Protein AF-A0A270BCX1-F1 (afdb_monomer)

Sequence (87 aa):
MRAVTVRKIGAGSASATHAAAAMPPATEAEPAARLIGLTRTIADQGPPVDTARVASLRTAIAAGSYRVDAEATARAMLDFHRGSPAC

Foldseek 3Di:
DDDDDDDDDDPDPPVPPPPPDPDDPPPDPDPVVVVVVVVVVVVVVDDDDDVVVVVVQVVCVVVVNDDDDPVVVVVCVVCVVVVHPPD

Radius of gyration: 26.41 Å; Cα contacts (8 Å, |Δi|>4): 12; chains: 1; bounding box: 78×27×55 Å

Structure (mmCIF, N/CA/C/O backbone):
data_AF-A0A270BCX1-F1
#
_entry.id   AF-A0A270BCX1-F1
#
loop_
_atom_site.group_PDB
_atom_site.id
_atom_site.type_symbol
_atom_site.label_atom_id
_atom_site.label_alt_id
_atom_site.label_comp_id
_atom_site.label_asym_id
_atom_site.label_entity_id
_atom_site.label_seq_id
_atom_site.pdbx_PDB_ins_code
_atom_site.Cartn_x
_atom_site.Cartn_y
_atom_site.Cartn_z
_atom_site.occupancy
_atom_site.B_iso_or_equiv
_atom_site.auth_seq_id
_atom_site.auth_comp_id
_atom_site.auth_asym_id
_atom_site.auth_atom_id
_atom_site.pdbx_PDB_model_num
ATOM 1 N N . MET A 1 1 ? -56.058 -13.115 -21.570 1.00 42.66 1 MET A N 1
ATOM 2 C CA . MET A 1 1 ? -54.866 -13.829 -22.079 1.00 42.66 1 MET A CA 1
ATOM 3 C C . MET A 1 1 ? -53.831 -12.789 -22.485 1.00 42.66 1 MET A C 1
ATOM 5 O O . MET A 1 1 ? -54.155 -11.933 -23.295 1.00 42.66 1 MET A O 1
ATOM 9 N N . ARG A 1 2 ? -52.653 -12.768 -21.848 1.00 45.41 2 ARG A N 1
ATOM 10 C CA . ARG A 1 2 ? -51.588 -11.780 -22.104 1.00 45.41 2 ARG A CA 1
ATOM 11 C C . ARG A 1 2 ? -50.520 -12.414 -22.995 1.00 45.41 2 ARG A C 1
ATOM 13 O O . ARG A 1 2 ? -49.971 -13.448 -22.633 1.00 45.41 2 ARG A O 1
ATOM 20 N N . ALA A 1 3 ? -50.269 -11.807 -24.152 1.00 44.25 3 ALA A N 1
ATOM 21 C CA . ALA A 1 3 ? -49.266 -12.252 -25.111 1.00 44.25 3 ALA A CA 1
ATOM 22 C C . ALA A 1 3 ? -47.851 -11.936 -24.599 1.00 44.25 3 ALA A C 1
ATOM 24 O O . ALA A 1 3 ? -47.550 -10.793 -24.259 1.00 44.25 3 ALA A O 1
ATOM 25 N N . VAL A 1 4 ? -46.995 -12.956 -24.550 1.00 51.53 4 VAL A N 1
ATOM 26 C CA . VAL A 1 4 ? -45.561 -12.843 -24.265 1.00 51.53 4 VAL A CA 1
ATOM 27 C C . VAL A 1 4 ? -44.835 -12.848 -25.605 1.00 51.53 4 VAL A C 1
ATOM 29 O O . VAL A 1 4 ? -44.933 -13.817 -26.355 1.00 51.53 4 VAL A O 1
ATOM 32 N N . THR A 1 5 ? -44.115 -11.777 -25.930 1.00 58.66 5 THR A N 1
ATOM 33 C CA . THR A 1 5 ? -43.244 -11.731 -27.109 1.00 58.66 5 THR A CA 1
ATOM 34 C C . THR A 1 5 ? -41.827 -12.126 -26.704 1.00 58.66 5 THR A C 1
ATOM 36 O O . THR A 1 5 ? -41.131 -11.422 -25.974 1.00 58.66 5 THR A O 1
ATOM 39 N N . VAL A 1 6 ? -41.402 -13.302 -27.165 1.00 62.25 6 VAL A N 1
ATOM 40 C CA . VAL A 1 6 ? -40.035 -13.807 -27.007 1.00 62.25 6 VAL A CA 1
ATOM 41 C C . VAL A 1 6 ? -39.107 -12.973 -27.890 1.00 62.25 6 VAL A C 1
ATOM 43 O O . VAL A 1 6 ? -39.275 -12.913 -29.108 1.00 62.25 6 VAL A O 1
ATOM 46 N N . ARG A 1 7 ? -38.118 -12.311 -27.283 1.00 62.47 7 ARG A N 1
ATOM 47 C CA . ARG A 1 7 ? -37.091 -11.560 -28.013 1.00 62.47 7 ARG A CA 1
ATOM 48 C C . ARG A 1 7 ? -36.067 -12.549 -28.580 1.00 62.47 7 ARG A C 1
ATOM 50 O O . ARG A 1 7 ? -35.368 -13.228 -27.834 1.00 62.47 7 ARG A O 1
ATOM 57 N N . LYS A 1 8 ? -35.998 -12.637 -29.910 1.00 57.28 8 LYS A N 1
ATOM 58 C CA . LYS A 1 8 ? -35.026 -13.444 -30.660 1.00 57.28 8 LYS A CA 1
ATOM 59 C C . LYS A 1 8 ? -33.633 -12.821 -30.533 1.00 57.28 8 LYS A C 1
ATOM 61 O O . LYS A 1 8 ? -33.412 -11.718 -31.024 1.00 57.28 8 LYS A O 1
ATOM 66 N N . ILE A 1 9 ? -32.701 -13.524 -29.891 1.00 52.97 9 ILE A N 1
ATOM 67 C CA . ILE A 1 9 ? -31.282 -13.153 -29.891 1.00 52.97 9 ILE A CA 1
ATOM 68 C C . ILE A 1 9 ? -30.692 -13.657 -31.208 1.00 52.97 9 ILE A C 1
ATOM 70 O O . ILE A 1 9 ? -30.412 -14.841 -31.378 1.00 52.97 9 ILE A O 1
ATOM 74 N N . GLY A 1 10 ? -30.617 -12.757 -32.185 1.00 42.34 10 GLY A N 1
ATOM 75 C CA . GLY A 1 10 ? -29.883 -12.984 -33.419 1.00 42.34 10 GLY A CA 1
ATOM 76 C C . GLY A 1 10 ? -28.393 -12.867 -33.141 1.00 42.34 10 GLY A C 1
ATOM 77 O O . GLY A 1 10 ? -27.917 -11.801 -32.758 1.00 42.34 10 GLY A O 1
ATOM 78 N N . ALA A 1 11 ? -27.677 -13.970 -33.343 1.00 51.31 11 ALA A N 1
ATOM 79 C CA . ALA A 1 11 ? -26.243 -13.975 -33.550 1.00 51.31 11 ALA A CA 1
ATOM 80 C C . ALA A 1 11 ? -25.910 -13.031 -34.714 1.00 51.31 11 ALA A C 1
ATOM 82 O O . ALA A 1 11 ? -26.184 -13.324 -35.875 1.00 51.31 11 ALA A O 1
ATOM 83 N N . GLY A 1 12 ? -25.346 -11.880 -34.374 1.00 40.22 12 GLY A N 1
ATOM 84 C CA . GLY A 1 12 ? -24.719 -10.955 -35.298 1.00 40.22 12 GLY A CA 1
ATOM 85 C C . GLY A 1 12 ? -23.332 -10.679 -34.763 1.00 40.22 12 GLY A C 1
ATOM 86 O O . GLY A 1 12 ? -23.111 -9.656 -34.124 1.00 40.22 12 GLY A O 1
ATOM 87 N N . SER A 1 13 ? -22.419 -11.628 -34.976 1.00 52.53 13 SER A N 1
ATOM 88 C CA . SER A 1 13 ? -20.985 -11.386 -34.848 1.00 52.53 13 SER A CA 1
ATOM 89 C C . SER A 1 13 ? -20.599 -10.427 -35.973 1.00 52.53 13 SER A C 1
ATOM 91 O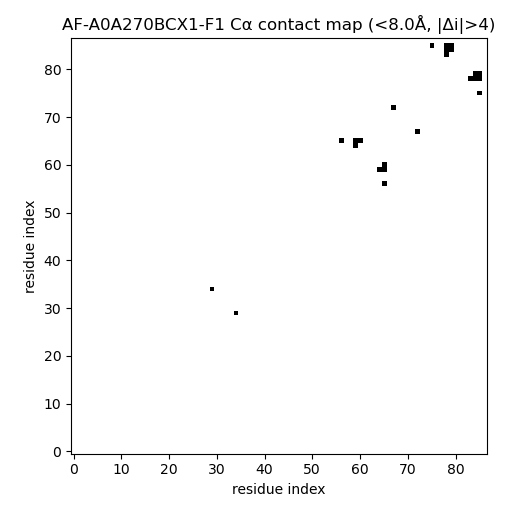 O . SER A 1 13 ? -20.140 -10.829 -37.040 1.00 52.53 13 SER A O 1
ATOM 93 N N . ALA A 1 14 ? -20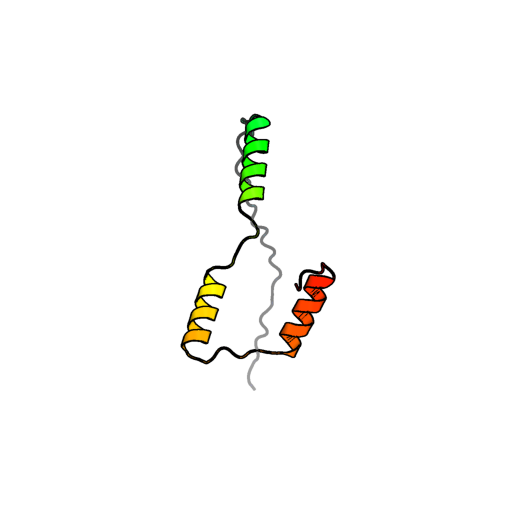.902 -9.144 -35.774 1.00 45.94 14 ALA A N 1
ATOM 94 C CA . ALA A 1 14 ? -20.358 -8.072 -36.577 1.00 45.94 14 ALA A CA 1
ATOM 95 C C . ALA A 1 14 ? -18.902 -7.940 -36.143 1.00 45.94 14 ALA A C 1
ATOM 97 O O . ALA A 1 14 ? -18.562 -7.199 -35.224 1.00 45.94 14 ALA A O 1
ATOM 98 N N . SER A 1 15 ? -18.069 -8.761 -36.779 1.00 40.34 15 SER A N 1
ATOM 99 C CA . SER A 1 15 ? -16.627 -8.621 -36.801 1.00 40.34 15 SER A CA 1
ATOM 100 C C . SER A 1 15 ? -16.337 -7.211 -37.301 1.00 40.34 15 SER A C 1
ATOM 102 O O . SER A 1 15 ? -16.332 -6.956 -38.504 1.00 40.34 15 SER A O 1
ATOM 104 N N . ALA A 1 16 ? -16.183 -6.272 -36.369 1.00 43.97 16 ALA A N 1
ATOM 105 C CA . ALA A 1 16 ? -15.646 -4.963 -36.662 1.00 43.97 16 ALA A CA 1
ATOM 106 C C . ALA A 1 16 ? -14.224 -5.212 -37.158 1.00 43.97 16 ALA A C 1
ATOM 108 O O . ALA A 1 16 ? -13.309 -5.484 -36.384 1.00 43.97 16 ALA A O 1
ATOM 109 N N . THR A 1 17 ? -14.065 -5.201 -38.476 1.00 47.47 17 THR A N 1
ATOM 110 C CA . THR A 1 17 ? -12.777 -5.103 -39.144 1.00 47.47 17 THR A CA 1
ATOM 111 C C . THR A 1 17 ? -12.135 -3.807 -38.671 1.00 47.47 17 THR A C 1
ATOM 113 O O . THR A 1 17 ? -12.350 -2.742 -39.248 1.00 47.47 17 THR A O 1
ATOM 116 N N . HIS A 1 18 ? -11.372 -3.878 -37.582 1.00 52.88 18 HIS A N 1
ATOM 117 C CA . HIS A 1 18 ? -10.340 -2.896 -37.319 1.00 52.88 18 HIS A CA 1
ATOM 118 C C . HIS A 1 18 ? -9.325 -3.059 -38.441 1.00 52.88 18 HIS A C 1
ATOM 120 O O . HIS A 1 18 ? -8.503 -3.973 -38.436 1.00 52.88 18 HIS A O 1
ATOM 126 N N . ALA A 1 19 ? -9.442 -2.197 -39.450 1.00 49.91 19 ALA A N 1
ATOM 127 C CA . ALA A 1 19 ? -8.355 -1.936 -40.365 1.00 49.91 19 ALA A CA 1
ATOM 128 C C . ALA A 1 19 ? -7.172 -1.489 -39.502 1.00 49.91 19 ALA A C 1
ATOM 130 O O . ALA A 1 19 ? -7.170 -0.381 -38.964 1.00 49.91 19 ALA A O 1
ATOM 131 N N . ALA A 1 20 ? -6.217 -2.395 -39.300 1.00 52.03 20 ALA A N 1
ATOM 132 C CA . ALA A 1 20 ? -4.952 -2.062 -38.684 1.00 52.03 20 ALA A CA 1
ATOM 133 C C . ALA A 1 20 ? -4.316 -0.983 -39.560 1.00 52.03 20 ALA A C 1
ATOM 135 O O . ALA A 1 20 ? -3.963 -1.238 -40.713 1.00 52.03 20 ALA A O 1
ATOM 136 N N . ALA A 1 21 ? -4.230 0.239 -39.035 1.00 57.19 21 ALA A N 1
ATOM 137 C CA . ALA A 1 21 ? -3.375 1.252 -39.622 1.00 57.19 21 ALA A CA 1
ATOM 138 C C . ALA A 1 21 ? -1.985 0.627 -39.772 1.00 57.19 21 ALA A C 1
ATOM 140 O O . ALA A 1 21 ? -1.491 0.001 -38.830 1.00 57.19 21 ALA A O 1
ATOM 141 N N . ALA A 1 22 ? -1.394 0.739 -40.962 1.00 58.72 22 ALA A N 1
ATOM 142 C CA . ALA A 1 22 ? -0.045 0.257 -41.201 1.00 58.72 22 ALA A CA 1
ATOM 143 C C . ALA A 1 22 ? 0.876 0.904 -40.161 1.00 58.72 22 ALA A C 1
ATOM 145 O O . ALA A 1 22 ? 1.099 2.116 -40.193 1.00 58.72 22 ALA A O 1
ATOM 146 N N . MET A 1 23 ? 1.351 0.100 -39.206 1.00 55.84 23 MET A N 1
ATOM 147 C CA . MET A 1 23 ? 2.385 0.537 -38.283 1.00 55.84 23 MET A CA 1
ATOM 148 C C . MET A 1 23 ? 3.587 0.935 -39.142 1.00 55.84 23 MET A C 1
ATOM 150 O O . MET A 1 23 ? 4.001 0.131 -39.986 1.00 55.84 23 MET A O 1
ATOM 154 N N . PRO A 1 24 ? 4.141 2.149 -38.977 1.00 64.00 24 PRO A N 1
ATOM 155 C CA . PRO A 1 24 ? 5.423 2.458 -39.587 1.00 64.00 24 PRO A CA 1
ATOM 156 C C . PRO A 1 24 ? 6.418 1.364 -39.172 1.00 64.00 24 PRO A C 1
ATOM 158 O O . PRO A 1 24 ? 6.308 0.846 -38.052 1.00 64.00 24 PRO A O 1
ATOM 161 N N . PRO A 1 25 ? 7.352 0.962 -40.055 1.00 58.56 25 PRO A N 1
ATOM 162 C CA . PRO A 1 25 ? 8.382 0.013 -39.663 1.00 58.56 25 PRO A CA 1
ATOM 163 C C . PRO A 1 25 ? 9.033 0.551 -38.392 1.00 58.56 25 PRO A C 1
ATOM 165 O O . PRO A 1 25 ? 9.319 1.748 -38.318 1.00 58.56 25 PRO A O 1
ATOM 168 N N . ALA A 1 26 ? 9.186 -0.313 -37.388 1.00 60.44 26 ALA A N 1
ATOM 169 C CA . ALA A 1 26 ? 9.815 0.011 -36.115 1.00 60.44 26 ALA A CA 1
ATOM 170 C C . ALA A 1 26 ? 11.303 0.319 -36.345 1.00 60.44 26 ALA A C 1
ATOM 172 O O . ALA A 1 26 ? 12.191 -0.470 -36.036 1.00 60.44 26 ALA A O 1
ATOM 173 N N . THR A 1 27 ? 11.580 1.463 -36.953 1.00 62.44 27 THR A N 1
ATOM 174 C CA . THR A 1 27 ? 12.885 2.091 -36.968 1.00 62.44 27 THR A CA 1
ATOM 175 C C . THR A 1 27 ? 13.004 2.732 -35.610 1.00 62.44 27 THR A C 1
ATOM 177 O O . THR A 1 27 ? 12.501 3.827 -35.450 1.00 62.44 27 THR A O 1
ATOM 180 N N . GLU A 1 28 ? 13.510 1.983 -34.636 1.00 61.69 28 GLU A N 1
ATOM 181 C CA . GLU A 1 28 ? 14.595 2.360 -33.724 1.00 61.69 28 GLU A CA 1
ATOM 182 C C . GLU A 1 28 ? 14.958 1.060 -32.998 1.00 61.69 28 GLU A C 1
ATOM 184 O O . GLU A 1 28 ? 14.301 0.642 -32.044 1.00 61.69 28 GLU A O 1
ATOM 189 N N . ALA A 1 29 ? 15.977 0.352 -33.495 1.00 66.31 29 ALA A N 1
ATOM 190 C CA . ALA A 1 29 ? 16.646 -0.645 -32.673 1.00 66.31 29 ALA A CA 1
ATOM 191 C C . ALA A 1 29 ? 17.329 0.134 -31.544 1.00 66.31 29 ALA A C 1
ATOM 193 O O . ALA A 1 29 ? 18.454 0.607 -31.701 1.00 66.31 29 ALA A O 1
ATOM 194 N N . GLU A 1 30 ? 16.592 0.356 -30.455 1.00 67.62 30 GLU A N 1
ATOM 195 C CA . GLU A 1 30 ? 17.095 1.028 -29.267 1.00 67.62 30 GLU A CA 1
ATOM 196 C C . GLU A 1 30 ? 18.432 0.390 -28.881 1.00 67.62 30 GLU A C 1
ATOM 198 O O . GLU A 1 30 ? 18.516 -0.843 -28.784 1.00 67.62 30 GLU A O 1
ATOM 203 N N . PRO A 1 31 ? 19.501 1.186 -28.698 1.00 84.88 31 PRO A N 1
ATOM 204 C CA . PRO A 1 31 ? 20.808 0.632 -28.400 1.00 84.88 31 PRO A CA 1
ATOM 205 C C . PRO A 1 31 ? 20.685 -0.247 -27.156 1.00 84.88 31 PRO A C 1
ATOM 207 O O . PRO A 1 31 ? 20.128 0.185 -26.147 1.00 84.88 31 PRO A O 1
ATOM 210 N N . ALA A 1 32 ? 21.202 -1.479 -27.215 1.00 83.56 32 ALA A N 1
ATOM 211 C CA . ALA A 1 32 ? 21.028 -2.480 -26.156 1.00 83.56 32 ALA A CA 1
ATOM 212 C C . ALA A 1 32 ? 21.373 -1.935 -24.757 1.00 83.56 32 ALA A C 1
ATOM 214 O O . ALA A 1 32 ? 20.708 -2.257 -23.776 1.00 83.56 32 ALA A O 1
ATOM 215 N N . ALA A 1 33 ? 22.352 -1.028 -24.677 1.00 85.19 33 ALA A N 1
ATOM 216 C CA . ALA A 1 33 ? 22.710 -0.309 -23.459 1.00 85.19 33 ALA A CA 1
ATOM 217 C C . ALA A 1 33 ? 21.539 0.474 -22.827 1.00 85.19 33 ALA A C 1
ATOM 219 O O . ALA A 1 33 ? 21.394 0.472 -21.606 1.00 85.19 33 ALA A O 1
ATOM 220 N N . ARG A 1 34 ? 20.675 1.111 -23.628 1.00 89.00 34 ARG A N 1
ATOM 221 C CA . ARG A 1 34 ? 19.502 1.856 -23.147 1.00 89.00 34 ARG A CA 1
ATOM 222 C C . ARG A 1 34 ? 18.428 0.922 -22.600 1.00 89.00 34 ARG A C 1
ATOM 224 O O . ARG A 1 34 ? 17.893 1.188 -21.529 1.00 89.00 34 ARG A O 1
ATOM 231 N N . LEU A 1 35 ? 18.161 -0.192 -23.282 1.00 90.62 35 LEU A N 1
ATOM 232 C CA . LEU A 1 35 ? 17.211 -1.210 -22.814 1.00 90.62 35 LEU A CA 1
ATOM 233 C C . LEU A 1 35 ? 17.684 -1.874 -21.513 1.00 90.62 35 LEU A C 1
ATOM 235 O O . LEU A 1 35 ? 16.889 -2.065 -20.591 1.00 90.62 35 LEU A O 1
ATOM 239 N N . ILE A 1 36 ? 18.986 -2.161 -21.405 1.00 90.44 36 ILE A N 1
ATOM 240 C CA . ILE A 1 36 ? 19.609 -2.651 -20.167 1.00 90.44 36 ILE A CA 1
ATOM 241 C C . ILE A 1 36 ? 19.449 -1.609 -19.051 1.00 90.44 36 ILE A C 1
ATOM 243 O O . ILE A 1 36 ? 19.064 -1.958 -17.935 1.00 90.44 36 ILE A O 1
ATOM 247 N N . GLY A 1 37 ? 19.675 -0.328 -19.361 1.00 93.00 37 GLY A N 1
ATOM 248 C CA . GLY A 1 37 ? 19.449 0.783 -18.437 1.00 93.00 37 GLY A CA 1
ATOM 249 C C . GLY A 1 37 ? 18.010 0.849 -17.922 1.00 93.00 37 GLY A C 1
ATOM 250 O O . GLY A 1 37 ? 17.803 0.877 -16.714 1.00 93.00 37 GLY A O 1
ATOM 251 N N . LEU A 1 38 ? 17.017 0.793 -18.814 1.00 92.00 38 LEU A N 1
ATOM 252 C CA . LEU A 1 38 ? 15.595 0.814 -18.446 1.00 92.00 38 LEU A CA 1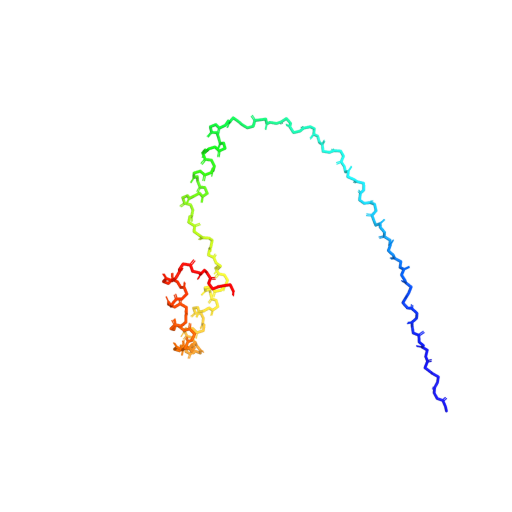
ATOM 253 C C . LEU A 1 38 ? 15.190 -0.407 -17.619 1.00 92.00 38 LEU A C 1
ATOM 255 O O . LEU A 1 38 ? 14.481 -0.265 -16.627 1.00 92.00 38 LEU A O 1
ATOM 259 N N . THR A 1 39 ? 15.678 -1.595 -17.985 1.00 89.62 39 THR A N 1
ATOM 260 C CA . THR A 1 39 ? 15.431 -2.827 -17.220 1.00 89.62 39 THR A CA 1
ATOM 261 C C . THR A 1 39 ? 15.949 -2.689 -15.792 1.00 89.62 39 THR A C 1
ATOM 263 O O . THR A 1 39 ? 15.251 -3.047 -14.846 1.00 89.62 39 THR A O 1
ATOM 266 N N . ARG A 1 40 ? 17.143 -2.107 -15.623 1.00 91.06 40 ARG A N 1
ATOM 267 C CA . ARG A 1 40 ? 17.703 -1.817 -14.303 1.00 91.06 40 ARG A CA 1
ATOM 268 C C . ARG A 1 40 ? 16.850 -0.807 -13.539 1.00 91.06 40 ARG A C 1
ATOM 270 O O . ARG A 1 40 ? 16.526 -1.053 -12.387 1.00 91.06 40 ARG A O 1
ATOM 277 N N . THR A 1 41 ? 16.428 0.281 -14.183 1.00 91.75 41 THR A N 1
ATOM 278 C CA . THR A 1 41 ? 15.561 1.281 -13.545 1.00 91.75 41 THR A CA 1
ATOM 279 C C . THR A 1 41 ? 14.241 0.675 -13.069 1.00 91.75 41 THR A C 1
ATOM 281 O O . THR A 1 41 ? 13.808 0.981 -11.966 1.00 91.75 41 THR A O 1
ATOM 284 N N . ILE A 1 42 ? 13.619 -0.209 -13.856 1.00 89.19 42 ILE A N 1
ATOM 285 C CA . ILE A 1 42 ? 12.381 -0.899 -13.461 1.00 89.19 42 ILE A CA 1
ATOM 286 C C . ILE A 1 42 ? 12.644 -1.868 -12.302 1.00 89.19 42 ILE A C 1
ATOM 288 O O . ILE A 1 42 ? 11.858 -1.915 -11.360 1.00 89.19 42 ILE A O 1
ATOM 292 N N . ALA A 1 43 ? 13.756 -2.608 -12.333 1.00 86.50 43 ALA A N 1
ATOM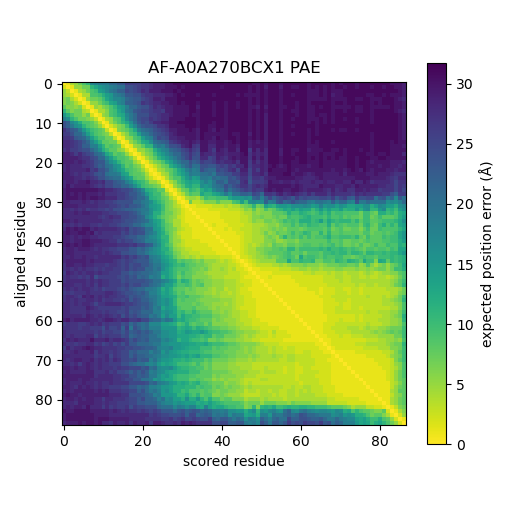 293 C CA . ALA A 1 43 ? 14.139 -3.488 -11.229 1.00 86.50 43 ALA A CA 1
ATOM 294 C C . ALA A 1 43 ? 14.356 -2.710 -9.915 1.00 86.50 43 ALA A C 1
ATOM 296 O O . ALA A 1 43 ? 13.968 -3.188 -8.849 1.00 86.50 43 ALA A O 1
ATOM 297 N N . ASP A 1 44 ? 14.902 -1.494 -9.997 1.00 90.62 44 ASP A N 1
ATOM 298 C CA . ASP A 1 44 ? 15.162 -0.623 -8.845 1.00 90.62 44 ASP A CA 1
ATOM 299 C C . ASP A 1 44 ? 13.886 0.045 -8.281 1.00 90.62 44 ASP A C 1
ATOM 301 O O . ASP A 1 44 ? 13.890 0.506 -7.139 1.00 90.62 44 ASP A O 1
ATOM 305 N N . GLN A 1 45 ? 12.775 0.091 -9.033 1.00 87.50 45 GLN A N 1
ATOM 306 C CA . GLN A 1 45 ? 11.510 0.698 -8.578 1.00 87.50 45 GLN A CA 1
ATOM 307 C C . GLN A 1 45 ? 10.754 -0.137 -7.530 1.00 87.50 45 GLN A C 1
ATOM 309 O O . GLN A 1 45 ? 9.847 0.382 -6.876 1.00 87.50 45 GLN A O 1
ATOM 314 N N . GLY A 1 46 ? 11.147 -1.397 -7.327 1.00 84.88 46 GLY A N 1
ATOM 315 C CA . GLY A 1 46 ? 10.497 -2.310 -6.390 1.00 84.88 46 GLY A CA 1
ATOM 316 C C . GLY A 1 46 ? 9.092 -2.753 -6.835 1.00 84.88 46 GLY A C 1
ATOM 317 O O . GLY A 1 46 ? 8.625 -2.398 -7.919 1.00 84.88 46 GLY A O 1
ATOM 318 N N . PRO A 1 47 ? 8.400 -3.579 -6.028 1.00 85.94 47 PRO A N 1
ATOM 319 C CA . PRO A 1 47 ? 7.060 -4.056 -6.360 1.00 85.94 47 PRO A CA 1
ATOM 320 C C . PRO A 1 47 ? 6.042 -2.903 -6.441 1.00 85.94 47 PRO A C 1
ATOM 322 O O . PRO A 1 47 ? 6.070 -2.007 -5.593 1.00 85.94 47 PRO A O 1
ATOM 325 N N . PRO A 1 48 ? 5.102 -2.925 -7.404 1.00 89.81 48 PRO A N 1
ATOM 326 C CA . PRO A 1 48 ? 4.083 -1.888 -7.522 1.00 89.81 48 PRO A CA 1
ATOM 327 C C . PRO A 1 48 ? 3.145 -1.888 -6.307 1.00 89.81 48 PRO A C 1
ATOM 329 O O . PRO A 1 48 ? 2.667 -2.936 -5.871 1.00 89.81 48 PRO A O 1
ATOM 332 N N . VAL A 1 49 ? 2.848 -0.697 -5.779 1.00 92.44 49 VAL A N 1
ATOM 333 C CA . VAL A 1 49 ? 1.949 -0.501 -4.630 1.00 92.44 49 VAL A CA 1
ATOM 334 C C . VAL A 1 49 ? 0.661 0.183 -5.081 1.00 92.44 49 VAL A C 1
ATOM 336 O O . VAL A 1 49 ? 0.697 1.242 -5.705 1.00 92.44 49 VAL A O 1
ATOM 339 N N . ASP A 1 50 ? -0.488 -0.383 -4.708 1.00 95.88 50 ASP A N 1
ATOM 340 C CA . ASP A 1 50 ? -1.798 0.243 -4.913 1.00 95.88 50 ASP A CA 1
ATOM 341 C C . ASP A 1 50 ? -2.040 1.352 -3.873 1.00 95.88 50 ASP A C 1
ATOM 343 O O . ASP A 1 50 ? -2.360 1.104 -2.705 1.00 95.88 50 ASP A O 1
ATOM 347 N N . THR A 1 51 ? -1.886 2.602 -4.306 1.00 96.69 51 THR A N 1
ATOM 348 C CA . THR A 1 51 ? -2.042 3.787 -3.455 1.00 96.69 51 THR A CA 1
ATOM 349 C C . THR A 1 51 ? -3.495 4.068 -3.072 1.00 96.69 51 THR A C 1
ATOM 351 O O . THR A 1 51 ? -3.738 4.589 -1.979 1.00 96.69 51 THR A O 1
ATOM 354 N N . ALA A 1 52 ? -4.466 3.689 -3.908 1.00 97.19 52 ALA A N 1
ATOM 355 C CA . ALA A 1 52 ? -5.887 3.861 -3.616 1.00 97.19 52 ALA A CA 1
ATOM 356 C C . ALA A 1 52 ? -6.315 2.929 -2.478 1.00 97.19 52 ALA A C 1
ATOM 358 O O . ALA A 1 52 ? -6.975 3.358 -1.525 1.00 97.19 52 ALA A O 1
ATOM 359 N N . ARG A 1 53 ? -5.851 1.674 -2.514 1.00 96.50 53 ARG A N 1
ATOM 360 C CA . ARG A 1 53 ? -6.051 0.719 -1.420 1.00 96.50 53 ARG A CA 1
ATOM 361 C C . ARG A 1 53 ? -5.416 1.206 -0.119 1.00 96.50 53 ARG A C 1
ATOM 363 O O . ARG A 1 53 ? -6.058 1.145 0.929 1.00 96.50 53 ARG A O 1
ATOM 370 N N . VAL A 1 54 ? -4.189 1.730 -0.167 1.00 97.19 54 VAL A N 1
ATOM 371 C CA . VAL A 1 54 ? -3.519 2.294 1.021 1.00 97.19 54 VAL A CA 1
ATOM 372 C C . VAL A 1 54 ? -4.317 3.457 1.613 1.00 97.19 54 VAL A C 1
ATOM 374 O O . VAL A 1 54 ? -4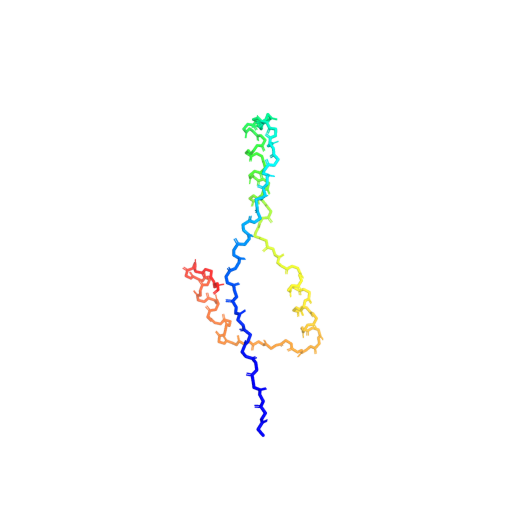.487 3.519 2.831 1.00 97.19 54 VAL A O 1
ATOM 377 N N . ALA A 1 55 ? -4.828 4.365 0.779 1.00 98.06 55 ALA A N 1
ATOM 378 C CA . ALA A 1 55 ? -5.645 5.484 1.239 1.00 98.06 55 ALA A CA 1
ATOM 379 C C . ALA A 1 55 ? -6.935 5.002 1.925 1.00 98.06 55 ALA A C 1
ATOM 381 O O . ALA A 1 55 ? -7.225 5.428 3.042 1.00 98.06 55 ALA A O 1
ATOM 382 N N . SER A 1 56 ? -7.650 4.053 1.311 1.00 97.44 56 SER A N 1
ATOM 383 C CA . SER A 1 56 ? -8.856 3.442 1.886 1.00 97.44 56 SER A CA 1
ATOM 384 C C . SER A 1 56 ? -8.591 2.807 3.257 1.00 97.44 56 SER A C 1
ATOM 386 O O . SER A 1 56 ? -9.314 3.079 4.219 1.00 97.44 56 SER A O 1
ATOM 388 N N . LEU A 1 57 ? -7.515 2.021 3.378 1.00 96.75 57 LEU A N 1
ATOM 389 C CA . LEU A 1 57 ? -7.124 1.390 4.640 1.00 96.75 57 LEU A CA 1
ATOM 390 C C . LEU A 1 57 ? -6.789 2.426 5.717 1.00 96.75 57 LEU A C 1
ATOM 392 O O . LEU A 1 57 ? -7.246 2.301 6.851 1.00 96.75 57 LEU A O 1
ATOM 396 N N . ARG A 1 58 ? -6.037 3.478 5.370 1.00 97.81 58 ARG A N 1
ATOM 397 C CA . ARG A 1 58 ? -5.706 4.568 6.302 1.00 97.81 58 ARG A CA 1
ATOM 398 C C . ARG A 1 58 ? -6.956 5.257 6.839 1.00 97.81 58 ARG A C 1
ATOM 400 O O . ARG A 1 58 ? -7.044 5.485 8.043 1.00 97.81 58 ARG A O 1
ATOM 407 N N . THR A 1 59 ? -7.932 5.540 5.979 1.00 98.12 59 THR A N 1
ATOM 408 C CA . THR A 1 59 ? -9.216 6.114 6.400 1.00 98.12 59 THR A CA 1
ATOM 409 C C . THR A 1 59 ? -9.975 5.170 7.333 1.00 98.12 59 THR A C 1
ATOM 411 O O . THR A 1 59 ? -10.452 5.615 8.374 1.00 98.12 59 THR A O 1
ATOM 414 N N . ALA A 1 60 ? -10.046 3.872 7.021 1.00 97.81 60 ALA A N 1
ATOM 415 C CA . ALA A 1 60 ? -10.721 2.888 7.872 1.00 97.81 60 ALA A CA 1
ATOM 416 C C . ALA A 1 60 ? -10.054 2.733 9.251 1.00 97.81 60 ALA A C 1
ATOM 418 O O . ALA A 1 60 ? -10.743 2.566 10.257 1.00 97.81 60 ALA A O 1
ATOM 419 N N . ILE A 1 61 ? -8.720 2.812 9.316 1.00 97.12 61 ILE A N 1
ATOM 420 C CA . ILE A 1 61 ? -7.969 2.789 10.578 1.00 97.12 61 ILE A CA 1
ATOM 421 C C . ILE A 1 61 ? -8.272 4.047 11.397 1.00 97.12 61 ILE A C 1
ATOM 423 O O . ILE A 1 61 ? -8.611 3.935 12.572 1.00 97.12 61 ILE A O 1
ATOM 427 N N . ALA A 1 62 ? -8.204 5.232 10.781 1.00 98.06 62 ALA A N 1
ATOM 428 C CA . ALA A 1 62 ? -8.494 6.496 11.459 1.00 98.06 62 ALA A CA 1
ATOM 429 C C . ALA A 1 62 ? -9.942 6.569 11.974 1.00 98.06 62 ALA A C 1
ATOM 431 O O . ALA A 1 62 ? -10.189 7.100 13.052 1.00 98.06 62 ALA A O 1
ATOM 432 N N . ALA A 1 63 ? -10.889 5.992 11.231 1.00 97.88 63 ALA A N 1
ATOM 433 C CA . ALA A 1 63 ? -12.288 5.880 11.637 1.00 97.88 63 ALA A CA 1
ATOM 434 C C . ALA A 1 63 ? -12.542 4.785 12.695 1.00 97.88 63 ALA A C 1
ATOM 436 O O . ALA A 1 63 ? -13.662 4.660 13.184 1.00 97.88 63 ALA A O 1
ATOM 437 N N . GLY A 1 64 ? -11.542 3.960 13.026 1.00 97.38 64 GLY A N 1
ATOM 438 C CA . GLY A 1 64 ? -11.684 2.827 13.947 1.00 97.38 64 GLY A CA 1
ATOM 439 C C . GLY A 1 64 ? -12.515 1.659 13.398 1.00 97.38 64 GLY A C 1
ATOM 440 O O . GLY A 1 64 ? -12.865 0.747 14.145 1.00 97.38 64 GLY A O 1
ATOM 441 N N . SER A 1 65 ? -12.844 1.663 12.104 1.00 96.75 65 SER A N 1
ATOM 442 C CA . SER A 1 65 ? -13.656 0.625 11.457 1.00 96.75 65 SER A CA 1
ATOM 443 C C . SER A 1 65 ? -12.824 -0.505 10.848 1.00 96.75 65 SER A C 1
ATOM 445 O O . SER A 1 65 ? -13.383 -1.524 10.443 1.00 96.75 65 SER A O 1
ATOM 447 N N . TYR A 1 66 ? -11.499 -0.352 10.772 1.00 95.81 66 TYR A N 1
ATOM 448 C CA . TYR A 1 66 ? -10.603 -1.425 10.348 1.00 95.81 66 TYR A CA 1
ATOM 449 C C . TYR A 1 66 ? -10.568 -2.549 11.394 1.00 95.81 66 TYR A C 1
ATOM 451 O O . TYR A 1 6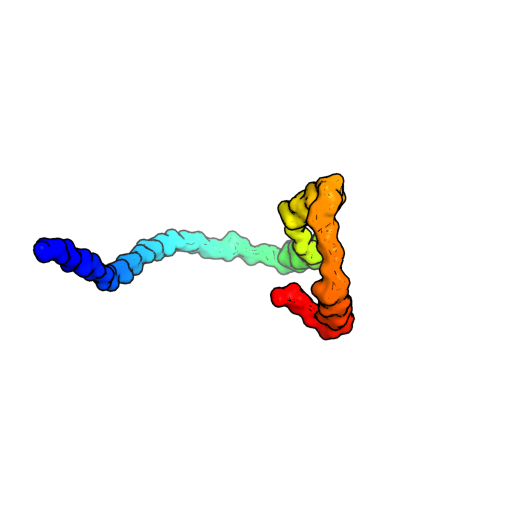6 ? -10.204 -2.331 12.549 1.00 95.81 66 TYR A O 1
ATOM 459 N N . ARG A 1 67 ? -10.943 -3.764 10.985 1.00 95.50 67 ARG A N 1
ATOM 460 C CA . ARG A 1 67 ? -10.927 -4.962 11.833 1.00 95.50 67 ARG A CA 1
ATOM 461 C C . ARG A 1 67 ? -9.738 -5.837 11.465 1.00 95.50 67 ARG A C 1
ATOM 463 O O . ARG A 1 67 ? -9.495 -6.097 10.291 1.00 95.50 67 ARG A O 1
ATOM 470 N N . VAL A 1 68 ? -9.024 -6.303 12.484 1.00 93.88 68 VAL A N 1
ATOM 471 C CA . VAL A 1 68 ? -7.960 -7.292 12.318 1.00 93.88 68 VAL A CA 1
ATOM 472 C C . VAL A 1 68 ? -8.598 -8.674 12.286 1.00 93.88 68 VAL A C 1
ATOM 474 O O . VAL A 1 68 ? -9.250 -9.077 13.248 1.00 93.88 68 VAL A O 1
ATOM 477 N N . ASP A 1 69 ? -8.399 -9.387 11.185 1.00 95.38 69 ASP A N 1
ATOM 478 C CA . ASP A 1 69 ? -8.765 -10.793 11.048 1.00 95.38 69 ASP A CA 1
ATOM 479 C C . ASP A 1 69 ? -7.530 -11.656 11.335 1.00 95.38 69 ASP A C 1
ATOM 481 O O . ASP A 1 69 ? -6.565 -11.676 10.564 1.00 95.38 69 ASP A O 1
ATOM 485 N N . ALA A 1 70 ? -7.539 -12.330 12.485 1.00 95.94 70 ALA A N 1
ATOM 486 C CA . ALA A 1 70 ? -6.415 -13.140 12.938 1.00 95.94 70 ALA A CA 1
ATOM 487 C C . ALA A 1 70 ? -6.185 -14.379 12.056 1.00 95.94 70 ALA A C 1
ATOM 489 O O . ALA A 1 70 ? -5.033 -14.750 11.831 1.00 95.94 70 ALA A O 1
ATOM 490 N N . GLU A 1 71 ? -7.249 -14.992 11.529 1.00 96.50 71 GLU A N 1
ATOM 491 C CA . GLU A 1 71 ? -7.146 -16.176 10.673 1.00 96.50 71 GLU A CA 1
ATOM 492 C C . GLU A 1 71 ? -6.543 -15.797 9.319 1.00 96.50 71 GLU A C 1
ATOM 494 O O . GLU A 1 71 ? -5.552 -16.393 8.886 1.00 96.50 71 GLU A O 1
ATOM 499 N N . ALA A 1 72 ? -7.081 -14.748 8.689 1.00 93.69 72 ALA A N 1
ATOM 500 C CA . ALA A 1 72 ? -6.559 -14.241 7.425 1.00 93.69 72 ALA A CA 1
ATOM 501 C C . ALA A 1 72 ? -5.096 -13.788 7.557 1.00 93.69 72 ALA A C 1
ATOM 503 O O . ALA A 1 72 ? -4.278 -14.053 6.673 1.00 93.69 72 ALA A O 1
ATOM 504 N N . THR A 1 73 ? -4.742 -13.162 8.685 1.00 93.94 73 THR A N 1
ATOM 505 C CA . THR A 1 73 ? -3.360 -12.750 8.967 1.00 93.94 73 THR A CA 1
ATOM 506 C C . THR A 1 73 ? -2.435 -13.960 9.097 1.00 93.94 73 THR A C 1
ATOM 508 O O . THR A 1 73 ? -1.399 -14.007 8.434 1.00 93.94 73 THR A O 1
ATOM 511 N N . ALA A 1 74 ? -2.804 -14.965 9.898 1.00 96.25 74 ALA A N 1
ATOM 512 C CA . ALA A 1 74 ? -1.997 -16.171 10.079 1.00 96.25 74 ALA A CA 1
ATOM 513 C C . ALA A 1 74 ? -1.793 -16.927 8.757 1.00 96.25 74 ALA A C 1
ATOM 515 O O . ALA A 1 74 ? -0.681 -17.361 8.450 1.00 96.25 74 ALA A O 1
ATOM 516 N N . ARG A 1 75 ? -2.845 -17.031 7.939 1.00 96.12 75 ARG A N 1
ATOM 517 C CA . ARG A 1 75 ? -2.761 -17.629 6.605 1.00 96.12 75 ARG A CA 1
ATOM 518 C C . ARG A 1 75 ? -1.792 -16.868 5.701 1.00 96.12 75 ARG A C 1
ATOM 520 O O . ARG A 1 75 ? -0.892 -17.486 5.142 1.00 96.12 75 ARG A O 1
ATOM 527 N N . ALA A 1 76 ? -1.907 -15.542 5.629 1.00 93.81 76 ALA A N 1
ATOM 528 C CA . ALA A 1 76 ? -1.004 -14.716 4.829 1.00 93.81 76 ALA A CA 1
ATOM 529 C C . ALA A 1 76 ? 0.466 -14.848 5.270 1.00 93.81 76 ALA A C 1
ATOM 531 O O . ALA A 1 76 ? 1.361 -14.875 4.426 1.00 93.81 76 ALA A O 1
ATOM 532 N N . MET A 1 77 ? 0.728 -14.983 6.577 1.00 94.69 77 MET A N 1
ATOM 533 C CA . MET A 1 77 ? 2.079 -15.240 7.094 1.00 94.69 77 MET A CA 1
ATOM 534 C C . MET A 1 77 ? 2.638 -16.583 6.605 1.00 94.69 77 MET A C 1
ATOM 536 O O . MET A 1 77 ? 3.798 -16.651 6.195 1.00 94.69 77 MET A O 1
ATOM 540 N N . LEU A 1 78 ? 1.828 -17.648 6.633 1.00 95.88 78 LEU A N 1
ATOM 541 C CA . LEU A 1 78 ? 2.232 -18.969 6.138 1.00 95.88 78 LEU A CA 1
ATOM 542 C C . LEU A 1 78 ? 2.462 -18.965 4.625 1.00 95.88 78 LEU A C 1
ATOM 544 O O . LEU A 1 78 ? 3.441 -19.547 4.160 1.00 95.88 78 LEU A O 1
ATOM 548 N N . ASP A 1 79 ? 1.588 -18.305 3.869 1.00 94.19 79 ASP A N 1
ATOM 549 C CA . ASP A 1 79 ? 1.689 -18.206 2.412 1.00 94.19 79 ASP A CA 1
ATOM 550 C C . ASP A 1 79 ? 2.962 -17.448 2.005 1.00 94.19 79 ASP A C 1
ATOM 552 O O . ASP A 1 79 ? 3.750 -17.947 1.196 1.00 94.19 79 ASP A O 1
ATOM 556 N N . PHE A 1 80 ? 3.246 -16.321 2.671 1.00 91.81 80 PHE A N 1
ATOM 557 C CA . PHE A 1 80 ? 4.492 -15.573 2.497 1.00 91.81 80 PHE A CA 1
ATOM 558 C C . PHE A 1 80 ? 5.726 -16.433 2.800 1.00 91.81 80 PHE A C 1
ATOM 560 O O . PHE A 1 80 ? 6.666 -16.465 2.008 1.00 91.81 80 PHE A O 1
ATOM 567 N N . HIS A 1 81 ? 5.717 -17.176 3.913 1.00 94.06 81 HIS A N 1
ATOM 568 C CA . HIS A 1 81 ? 6.838 -18.042 4.289 1.00 94.06 81 HIS A CA 1
ATOM 569 C C . HIS A 1 81 ? 7.094 -19.161 3.27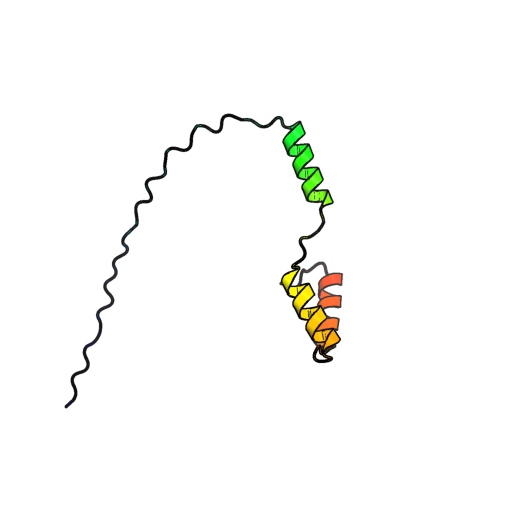0 1.00 94.06 81 HIS A C 1
ATOM 571 O O . HIS A 1 81 ? 8.237 -19.551 3.045 1.00 94.06 81 HIS A O 1
ATOM 577 N N . ARG A 1 82 ? 6.038 -19.666 2.628 1.00 94.06 82 ARG A N 1
ATOM 578 C CA . ARG A 1 82 ? 6.123 -20.701 1.588 1.00 94.06 82 ARG A CA 1
ATOM 579 C C . ARG A 1 82 ? 6.512 -20.149 0.215 1.00 94.06 82 ARG A C 1
ATOM 581 O O . ARG A 1 82 ? 6.651 -20.932 -0.720 1.00 94.06 82 ARG A O 1
ATOM 588 N N . GLY A 1 83 ? 6.665 -18.831 0.075 1.00 87.06 83 GLY A N 1
ATOM 589 C CA . GLY A 1 83 ? 6.935 -18.184 -1.208 1.00 87.06 83 GLY A CA 1
ATOM 590 C C . GLY A 1 83 ? 5.751 -18.237 -2.175 1.00 87.06 83 GLY A C 1
ATOM 591 O O . GLY A 1 83 ? 5.939 -18.021 -3.371 1.00 87.06 83 GLY A O 1
ATOM 592 N N . SER A 1 84 ? 4.542 -18.525 -1.681 1.00 75.81 84 SER A N 1
ATOM 593 C CA . SER A 1 84 ? 3.337 -18.473 -2.498 1.00 75.81 84 SER A CA 1
ATOM 594 C C . SER A 1 84 ? 2.726 -17.084 -2.342 1.00 75.81 84 SER A C 1
ATOM 596 O O . SER A 1 84 ? 2.283 -16.745 -1.242 1.00 75.81 84 SER A O 1
ATOM 598 N N . PRO A 1 85 ? 2.680 -16.253 -3.396 1.00 62.19 85 PRO A N 1
ATOM 599 C CA . PRO A 1 85 ? 1.886 -15.042 -3.325 1.00 62.19 85 PRO A CA 1
ATOM 600 C C . PRO A 1 85 ? 0.429 -15.468 -3.128 1.00 62.19 85 PRO A C 1
ATOM 602 O O . PRO A 1 85 ? -0.092 -16.288 -3.887 1.00 62.19 85 PRO A O 1
ATOM 605 N N . ALA A 1 86 ? -0.207 -14.969 -2.070 1.00 59.47 86 ALA A N 1
ATOM 606 C CA . ALA A 1 86 ? -1.648 -15.078 -1.923 1.00 59.47 86 ALA A CA 1
ATOM 607 C C . ALA A 1 86 ? -2.278 -14.264 -3.064 1.00 59.47 86 ALA A C 1
ATOM 609 O O . ALA A 1 86 ? -2.277 -13.032 -3.022 1.00 59.47 86 ALA A O 1
ATOM 610 N N . CYS A 1 87 ? -2.706 -14.968 -4.111 1.00 45.22 87 CYS A N 1
ATOM 611 C CA . CYS A 1 87 ? -3.548 -14.443 -5.180 1.00 45.22 87 CYS A CA 1
ATOM 612 C C . CYS A 1 87 ? -5.017 -14.562 -4.772 1.00 45.22 87 CYS A C 1
ATOM 614 O O . CYS A 1 87 ? -5.395 -15.645 -4.264 1.00 45.22 87 CYS A O 1
#

pLDDT: mean 78.1, std 19.95, range [40.22, 98.12]

Secondary structure (DSSP, 8-state):
-PPP------------------PPP------HHHHHHHHHHHHHT-S---HHHHHHHHHHHHTT-PPP-HHHHHHHHHHHHTT----

Mean predicted aligned error: 16.44 Å

Solvent-accessible surface area (backbone atoms only — not comparable to full-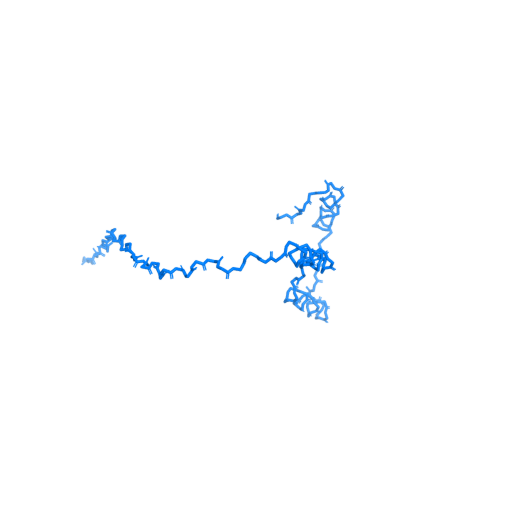atom values): 5939 Å² total; per-residue (Å²): 138,86,86,80,84,84,82,82,85,72,89,70,86,74,76,75,77,74,76,74,72,81,71,72,79,8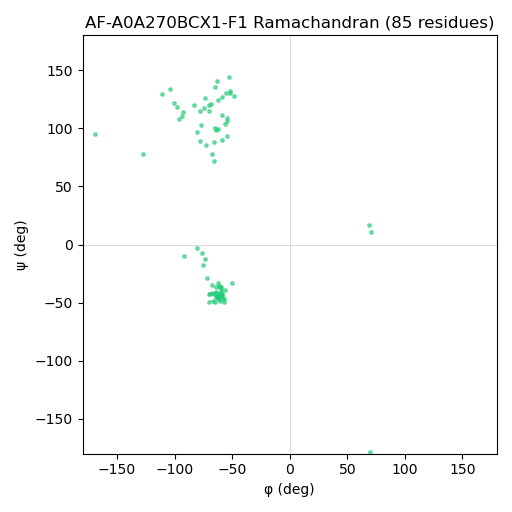4,83,68,84,69,55,64,70,57,57,54,49,52,52,49,54,56,66,72,66,57,82,90,76,67,62,68,60,51,51,53,52,52,52,30,49,76,70,67,69,58,76,87,55,67,67,63,48,53,51,51,55,53,32,54,74,70,71,41,81,90,124